Protein AF-A0A7C6BAM0-F1 (afdb_monomer_lite)

pLDDT: mean 90.22, std 11.02, range [41.0, 97.25]

Structure (mmCIF, N/CA/C/O backbone):
data_AF-A0A7C6BAM0-F1
#
_entry.id   AF-A0A7C6BAM0-F1
#
loop_
_atom_site.group_PDB
_atom_site.id
_atom_site.type_symbol
_atom_site.label_atom_id
_atom_site.label_alt_id
_atom_site.label_comp_id
_atom_site.label_asym_id
_atom_site.label_entity_id
_atom_site.label_seq_id
_atom_site.pdbx_PDB_ins_code
_atom_site.Cartn_x
_atom_site.Cartn_y
_atom_site.Cartn_z
_atom_site.occupancy
_atom_site.B_iso_or_equiv
_atom_site.auth_seq_id
_atom_site.auth_comp_id
_atom_site.auth_asym_id
_atom_site.auth_atom_id
_atom_site.pdbx_PDB_model_num
ATOM 1 N N . GLN A 1 1 ? 17.805 3.963 -7.885 1.00 58.12 1 GLN A N 1
ATOM 2 C CA . GLN A 1 1 ? 18.622 2.781 -7.546 1.00 58.12 1 GLN A CA 1
ATOM 3 C C . GLN A 1 1 ? 18.102 2.091 -6.292 1.00 58.12 1 GLN A C 1
ATOM 5 O O . GLN A 1 1 ? 17.740 0.928 -6.384 1.00 58.12 1 GLN A O 1
ATOM 10 N N . THR A 1 2 ? 17.894 2.832 -5.201 1.00 85.62 2 THR A N 1
ATOM 11 C CA . THR A 1 2 ? 17.474 2.298 -3.891 1.00 85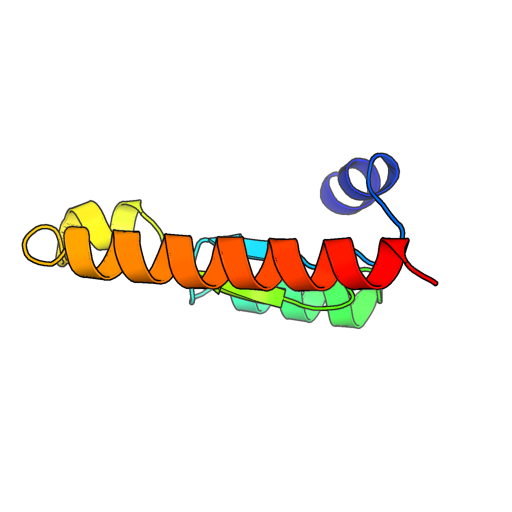.62 2 THR A CA 1
ATOM 12 C C . THR A 1 2 ? 16.282 1.331 -3.897 1.00 85.62 2 THR A C 1
ATOM 14 O O . THR A 1 2 ? 16.358 0.291 -3.256 1.00 85.62 2 THR A O 1
ATOM 17 N N . LEU A 1 3 ? 15.194 1.605 -4.631 1.00 85.69 3 LEU A N 1
ATOM 18 C CA . LEU A 1 3 ? 14.009 0.731 -4.587 1.00 85.69 3 LEU A CA 1
ATOM 19 C C . LEU A 1 3 ? 14.233 -0.635 -5.263 1.00 85.69 3 LEU A C 1
ATOM 21 O O . LEU A 1 3 ? 13.748 -1.640 -4.760 1.00 85.69 3 LEU A O 1
ATOM 25 N N . LEU A 1 4 ? 14.990 -0.698 -6.365 1.00 87.94 4 LEU A N 1
ATOM 26 C CA . LEU A 1 4 ? 15.329 -1.982 -7.003 1.00 87.94 4 LEU A CA 1
ATOM 27 C C . LEU A 1 4 ? 16.301 -2.791 -6.139 1.00 87.94 4 LEU A C 1
ATOM 29 O O . LEU A 1 4 ? 16.137 -3.998 -5.999 1.00 87.94 4 LEU A O 1
ATOM 33 N N . GLU A 1 5 ? 17.275 -2.120 -5.523 1.00 90.12 5 GLU A N 1
ATOM 34 C CA . GLU A 1 5 ? 18.209 -2.746 -4.582 1.00 90.12 5 GLU A CA 1
ATOM 35 C C . GLU A 1 5 ? 17.460 -3.343 -3.388 1.00 90.12 5 GLU A C 1
ATOM 37 O O . GLU A 1 5 ? 17.690 -4.493 -3.027 1.00 90.12 5 GLU A O 1
ATOM 42 N N . GLN A 1 6 ? 16.490 -2.618 -2.828 1.00 88.75 6 GLN A N 1
ATOM 43 C CA . GLN A 1 6 ? 15.645 -3.128 -1.746 1.00 88.75 6 GLN A CA 1
ATOM 44 C C . GLN A 1 6 ? 14.841 -4.365 -2.161 1.00 88.75 6 GLN A C 1
ATOM 46 O O . GLN A 1 6 ? 14.674 -5.278 -1.356 1.00 88.75 6 GLN A O 1
ATOM 51 N N . LEU A 1 7 ? 14.376 -4.426 -3.412 1.00 89.00 7 LEU A N 1
ATOM 52 C CA . LEU A 1 7 ? 13.627 -5.579 -3.915 1.00 89.00 7 LEU A CA 1
ATOM 53 C C . LEU A 1 7 ? 14.497 -6.821 -4.106 1.00 89.00 7 LEU A C 1
ATOM 55 O O . LEU A 1 7 ? 13.964 -7.926 -4.039 1.00 89.00 7 LEU A O 1
ATOM 59 N N . SER A 1 8 ? 15.814 -6.667 -4.273 1.00 87.69 8 SER A N 1
ATOM 60 C CA . SER A 1 8 ? 16.729 -7.811 -4.400 1.00 87.69 8 SER A CA 1
ATOM 61 C C . SER A 1 8 ? 16.743 -8.718 -3.162 1.00 87.69 8 SER A C 1
ATOM 63 O O . SER A 1 8 ? 16.997 -9.912 -3.282 1.00 87.69 8 SER A O 1
ATOM 65 N N . PHE A 1 9 ? 16.397 -8.182 -1.986 1.00 86.38 9 PHE A N 1
ATOM 66 C CA . PHE A 1 9 ? 16.281 -8.940 -0.735 1.00 86.38 9 PHE A CA 1
ATOM 67 C C . PHE A 1 9 ? 14.903 -9.591 -0.535 1.00 86.38 9 PHE A C 1
ATOM 69 O O . PHE A 1 9 ? 14.659 -10.222 0.493 1.00 86.38 9 PHE A O 1
ATOM 76 N N . THR A 1 10 ? 13.971 -9.396 -1.468 1.00 84.19 10 THR A N 1
ATOM 77 C CA . THR A 1 10 ? 12.575 -9.836 -1.343 1.00 84.19 10 THR A CA 1
ATOM 78 C C . THR A 1 10 ? 12.241 -10.959 -2.321 1.00 84.19 10 THR A C 1
ATOM 80 O O . THR A 1 10 ? 13.029 -11.291 -3.204 1.00 84.19 10 THR A O 1
ATOM 83 N N . ARG A 1 11 ? 11.049 -11.558 -2.177 1.00 83.75 11 ARG A N 1
ATOM 84 C CA . ARG A 1 11 ? 10.546 -12.528 -3.160 1.00 83.75 11 ARG A CA 1
ATOM 85 C C . ARG A 1 11 ? 10.378 -11.872 -4.541 1.00 83.75 11 ARG A C 1
ATOM 87 O O . ARG A 1 11 ? 10.034 -10.690 -4.586 1.00 83.75 11 ARG A O 1
ATOM 94 N N . PRO A 1 12 ? 10.524 -12.616 -5.652 1.00 86.00 12 PRO A N 1
ATOM 95 C CA . PRO A 1 12 ? 10.197 -12.110 -6.982 1.00 86.00 12 PRO A CA 1
ATOM 96 C C . PRO A 1 12 ? 8.764 -11.573 -7.044 1.00 86.00 12 PRO A C 1
ATOM 98 O O . PRO A 1 12 ? 7.846 -12.194 -6.509 1.00 86.00 12 PRO A O 1
ATOM 101 N N . LYS A 1 13 ? 8.588 -10.416 -7.695 1.00 88.62 13 LYS A N 1
ATOM 102 C CA . LYS A 1 13 ? 7.301 -9.720 -7.863 1.00 88.62 13 LYS A CA 1
ATOM 103 C C . LYS A 1 13 ? 6.471 -9.651 -6.567 1.00 88.62 13 LYS A C 1
ATOM 105 O O . LYS A 1 13 ? 5.374 -10.198 -6.505 1.00 88.62 13 LYS A O 1
ATOM 110 N N . PRO A 1 14 ? 6.938 -8.974 -5.504 1.00 92.00 14 PRO A N 1
ATOM 111 C CA . PRO A 1 14 ? 6.177 -8.915 -4.268 1.00 92.00 14 PRO A CA 1
ATOM 112 C C . PRO A 1 14 ? 4.883 -8.109 -4.444 1.00 92.00 14 PRO A C 1
ATOM 114 O O . PRO A 1 14 ? 4.796 -7.175 -5.246 1.00 92.00 14 PRO A O 1
ATOM 117 N N . THR A 1 15 ? 3.879 -8.441 -3.633 1.00 93.06 15 THR A N 1
ATOM 118 C CA . THR A 1 15 ? 2.765 -7.528 -3.363 1.00 93.06 15 THR A CA 1
ATOM 119 C C . THR A 1 15 ? 3.236 -6.463 -2.378 1.00 93.06 15 THR A C 1
ATOM 121 O O . THR A 1 15 ? 3.681 -6.788 -1.276 1.00 93.06 15 THR A O 1
ATOM 124 N N . VAL A 1 16 ? 3.132 -5.193 -2.766 1.00 93.94 16 VAL A N 1
ATOM 125 C CA . VAL A 1 16 ? 3.566 -4.046 -1.957 1.00 93.94 16 VAL A CA 1
ATOM 126 C C . VAL A 1 16 ? 2.372 -3.234 -1.468 1.00 93.94 16 VAL A C 1
ATOM 128 O O . VAL A 1 16 ? 1.311 -3.222 -2.092 1.00 93.94 16 VAL A O 1
ATOM 131 N N . ILE A 1 17 ? 2.543 -2.531 -0.349 1.00 9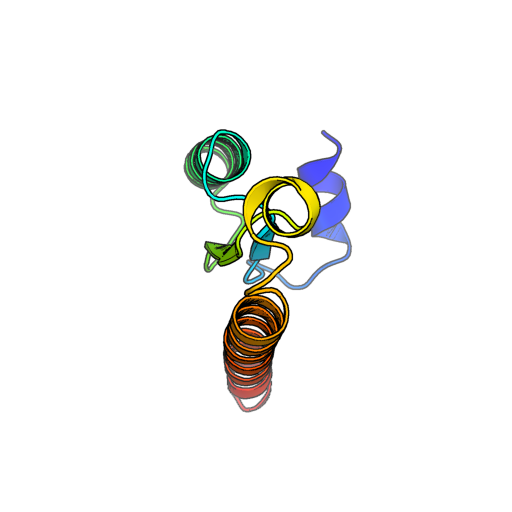5.75 17 ILE A N 1
ATOM 132 C CA . ILE A 1 17 ? 1.511 -1.662 0.226 1.00 95.75 17 ILE A CA 1
ATOM 133 C C . ILE A 1 17 ? 1.989 -0.209 0.160 1.00 95.75 17 ILE A C 1
ATOM 135 O O . ILE A 1 17 ? 2.967 0.167 0.804 1.00 95.75 17 ILE A O 1
ATOM 139 N N . SER A 1 18 ? 1.281 0.633 -0.592 1.00 96.75 18 SER A N 1
ATOM 140 C CA . SER A 1 18 ? 1.494 2.078 -0.621 1.00 96.75 18 SER A CA 1
ATOM 141 C C . SER A 1 18 ? 0.878 2.732 0.610 1.00 96.75 18 SER A C 1
ATOM 143 O O . SER A 1 18 ? -0.346 2.791 0.763 1.00 96.75 18 SER A O 1
ATOM 145 N N . VAL A 1 19 ? 1.733 3.301 1.458 1.00 95.88 19 VAL A N 1
ATOM 146 C CA . VAL A 1 19 ? 1.319 4.103 2.611 1.00 95.88 19 VAL A CA 1
ATOM 147 C C . VAL A 1 19 ? 1.019 5.532 2.159 1.00 95.88 19 VAL A C 1
ATOM 149 O O . VAL A 1 19 ? 1.834 6.446 2.253 1.00 95.88 19 VAL A O 1
ATOM 152 N N . GLY A 1 20 ? -0.182 5.724 1.625 1.00 93.50 20 GLY A N 1
ATOM 153 C CA . GLY A 1 20 ? -0.664 6.986 1.084 1.00 93.50 20 GLY A CA 1
ATOM 154 C C . GLY A 1 20 ? -1.303 6.824 -0.293 1.00 93.50 20 GLY A C 1
ATOM 155 O O . GLY A 1 20 ? -0.783 6.138 -1.171 1.00 93.50 20 GLY A O 1
ATOM 156 N N . GLN A 1 21 ? -2.423 7.521 -0.485 1.00 88.25 21 GLN A N 1
ATOM 157 C CA . GLN A 1 21 ? -3.261 7.449 -1.691 1.00 88.25 21 GLN A CA 1
ATOM 158 C C . GLN A 1 21 ? -2.930 8.518 -2.747 1.00 88.25 21 GLN A C 1
ATOM 160 O O . GLN A 1 21 ? -3.541 8.555 -3.806 1.00 88.25 21 GLN A O 1
ATOM 165 N N . GLY A 1 22 ? -1.993 9.421 -2.448 1.00 91.69 22 GLY A N 1
ATOM 166 C CA . GLY A 1 22 ? -1.646 10.543 -3.319 1.00 91.69 22 GLY A CA 1
ATOM 167 C C . GLY A 1 22 ? -0.420 10.262 -4.187 1.00 91.69 22 GLY A C 1
ATOM 168 O O . GLY A 1 22 ? -0.359 9.291 -4.935 1.00 91.69 22 GLY A O 1
ATOM 169 N N . LYS A 1 23 ? 0.589 11.130 -4.057 1.00 93.31 23 LYS A N 1
ATOM 170 C CA . LYS A 1 23 ? 1.827 11.084 -4.851 1.00 93.31 23 LYS A CA 1
ATOM 171 C C . LYS A 1 23 ? 2.569 9.744 -4.755 1.00 93.31 23 LYS A C 1
ATOM 173 O O . LYS A 1 23 ? 3.110 9.299 -5.757 1.00 93.31 23 LYS A O 1
ATOM 178 N N . ASN A 1 24 ? 2.548 9.092 -3.588 1.00 92.50 24 ASN A N 1
ATOM 179 C CA . ASN A 1 24 ? 3.241 7.816 -3.386 1.00 92.50 24 ASN A CA 1
ATOM 180 C C . ASN A 1 24 ? 2.682 6.697 -4.274 1.00 92.50 24 ASN A C 1
ATOM 182 O O . ASN A 1 24 ? 3.441 5.979 -4.913 1.00 92.50 24 ASN A O 1
ATOM 186 N N . LEU A 1 25 ? 1.352 6.596 -4.367 1.00 95.25 25 LEU A N 1
ATOM 187 C CA . LEU A 1 25 ? 0.702 5.608 -5.223 1.00 95.25 25 LEU A CA 1
ATOM 188 C C . LEU A 1 25 ? 1.045 5.842 -6.696 1.00 95.25 25 LEU A C 1
ATOM 190 O O . LEU A 1 25 ? 1.432 4.901 -7.381 1.00 95.25 25 LEU A O 1
ATOM 194 N N . LYS A 1 26 ? 0.956 7.097 -7.158 1.00 96.06 26 LYS A N 1
ATOM 195 C CA . LYS A 1 26 ? 1.304 7.457 -8.541 1.00 96.06 26 LYS A CA 1
ATOM 196 C C . LYS A 1 26 ? 2.746 7.076 -8.870 1.00 96.06 26 LYS A C 1
ATOM 198 O O . LYS A 1 26 ? 2.978 6.399 -9.864 1.00 96.06 26 LYS A O 1
ATOM 203 N N . TYR A 1 27 ? 3.682 7.420 -7.986 1.00 95.19 27 TYR A N 1
ATOM 204 C CA . TYR A 1 27 ? 5.088 7.068 -8.154 1.00 95.19 27 TYR A CA 1
ATOM 205 C C . TYR A 1 27 ? 5.297 5.551 -8.252 1.00 95.19 27 TYR A C 1
ATOM 207 O O . TYR A 1 27 ? 5.963 5.087 -9.171 1.00 95.19 27 TYR A O 1
ATOM 215 N N . LEU A 1 28 ? 4.702 4.764 -7.346 1.00 95.00 28 LEU A N 1
ATOM 216 C CA . LEU A 1 28 ? 4.835 3.303 -7.364 1.00 95.00 28 LEU A CA 1
ATOM 217 C C . LEU A 1 28 ? 4.205 2.672 -8.612 1.00 95.00 28 LEU A C 1
ATOM 219 O O . LEU A 1 28 ? 4.751 1.709 -9.142 1.00 95.00 28 LEU A O 1
ATOM 223 N N . GLN A 1 29 ? 3.090 3.217 -9.104 1.00 95.44 29 GLN A N 1
ATOM 224 C CA . GLN A 1 29 ? 2.464 2.771 -10.350 1.00 95.44 29 GLN A CA 1
ATOM 225 C C . GLN A 1 29 ? 3.351 3.054 -11.566 1.00 95.44 29 GLN A C 1
ATOM 227 O O . GLN A 1 29 ? 3.564 2.162 -12.384 1.00 95.44 29 GLN A O 1
ATOM 232 N N . GLU A 1 30 ? 3.897 4.266 -11.682 1.00 96.19 30 GLU A N 1
ATOM 233 C CA . GLU A 1 30 ? 4.815 4.635 -12.766 1.00 96.19 30 GLU A CA 1
ATOM 234 C C . GLU A 1 30 ? 6.111 3.820 -12.709 1.00 96.19 30 GLU A C 1
ATOM 236 O O . GLU A 1 30 ? 6.591 3.333 -13.734 1.00 96.19 30 GLU A O 1
ATOM 241 N N . PHE A 1 31 ? 6.642 3.609 -11.504 1.00 94.88 31 PHE A N 1
ATOM 242 C CA . PHE A 1 31 ? 7.808 2.769 -11.272 1.00 94.88 31 PHE A CA 1
ATOM 243 C C . PHE A 1 31 ? 7.546 1.321 -11.699 1.00 94.88 31 PHE A C 1
ATOM 245 O O . PHE A 1 31 ? 8.336 0.754 -12.454 1.00 94.88 31 PHE A O 1
ATOM 252 N N . ASN A 1 32 ? 6.409 0.743 -11.300 1.00 95.25 32 ASN A N 1
ATOM 253 C CA . ASN A 1 32 ? 6.054 -0.617 -11.693 1.00 95.25 32 ASN A CA 1
ATOM 254 C C . ASN A 1 32 ? 5.797 -0.739 -13.195 1.00 95.25 32 ASN A C 1
ATOM 256 O O . ASN A 1 32 ? 6.181 -1.726 -13.803 1.00 95.25 32 ASN A O 1
ATOM 260 N N . LYS A 1 33 ? 5.206 0.281 -13.825 1.00 95.88 33 LYS A N 1
ATOM 261 C CA . LYS A 1 33 ? 5.015 0.308 -15.281 1.00 95.88 33 LYS A CA 1
ATOM 262 C C . LYS A 1 33 ? 6.347 0.251 -16.035 1.00 95.88 33 LYS A C 1
ATOM 264 O O . LYS A 1 33 ? 6.404 -0.303 -17.126 1.00 95.88 33 LYS A O 1
ATOM 269 N N . LYS A 1 34 ? 7.406 0.834 -15.467 1.00 94.94 34 LYS A N 1
ATOM 270 C CA . LYS A 1 34 ? 8.746 0.847 -16.063 1.00 94.94 34 LYS A CA 1
ATOM 271 C C . LYS A 1 34 ? 9.541 -0.435 -15.798 1.00 94.94 34 LYS A C 1
ATOM 273 O O . LYS A 1 34 ? 10.346 -0.815 -16.641 1.00 94.94 34 LYS A O 1
ATOM 278 N N . HIS A 1 35 ? 9.360 -1.055 -14.634 1.00 92.81 35 HIS A N 1
ATOM 279 C CA . HIS A 1 35 ? 10.234 -2.130 -14.152 1.00 92.81 35 HIS A CA 1
ATOM 280 C C . HIS A 1 35 ? 9.553 -3.498 -13.993 1.00 92.81 35 HIS A C 1
ATOM 282 O O . HIS A 1 35 ? 10.264 -4.476 -13.793 1.00 92.81 35 HIS A O 1
ATOM 288 N N . ASP A 1 36 ? 8.219 -3.571 -14.064 1.00 93.50 36 ASP A N 1
ATOM 289 C CA . ASP A 1 36 ? 7.398 -4.783 -13.885 1.00 93.50 36 ASP A CA 1
ATOM 290 C C . ASP A 1 36 ? 7.832 -5.636 -12.675 1.00 93.50 36 ASP A C 1
ATOM 292 O O . ASP A 1 36 ? 8.021 -6.852 -12.738 1.00 93.50 36 ASP A O 1
ATOM 296 N N . CYS A 1 37 ? 8.058 -4.957 -11.551 1.00 92.56 37 CYS A N 1
ATOM 297 C CA . CYS A 1 37 ? 8.719 -5.523 -10.383 1.00 92.56 37 CYS A CA 1
ATOM 298 C C . CYS 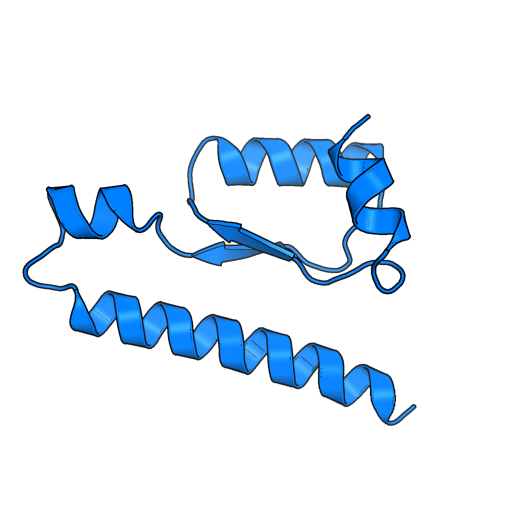A 1 37 ? 7.770 -5.853 -9.229 1.00 92.56 37 CYS A C 1
ATOM 300 O O . CYS A 1 37 ? 8.214 -6.465 -8.268 1.00 92.56 37 CYS A O 1
ATOM 302 N N . PHE A 1 38 ? 6.496 -5.466 -9.286 1.00 93.88 38 PHE A N 1
ATOM 303 C CA . PHE A 1 38 ? 5.471 -5.765 -8.284 1.00 93.88 38 PHE A CA 1
ATOM 304 C C . PHE A 1 38 ? 4.332 -6.552 -8.921 1.00 93.88 38 PHE A C 1
ATOM 306 O O . PHE A 1 38 ? 3.854 -6.191 -9.997 1.00 93.88 38 PHE A O 1
ATOM 313 N N . GLU A 1 39 ? 3.835 -7.568 -8.219 1.00 93.62 39 GLU A N 1
ATOM 314 C CA . GLU A 1 39 ? 2.621 -8.281 -8.631 1.00 93.62 39 GLU A CA 1
ATOM 315 C C . GLU A 1 39 ? 1.383 -7.404 -8.407 1.00 93.62 39 GLU A C 1
ATOM 317 O O . GLU A 1 39 ? 0.509 -7.297 -9.266 1.00 93.62 39 GLU A O 1
ATOM 322 N N . ARG A 1 40 ? 1.302 -6.757 -7.236 1.00 93.44 40 ARG A N 1
ATOM 323 C CA . ARG A 1 40 ? 0.160 -5.929 -6.826 1.00 93.44 40 ARG A CA 1
ATOM 324 C C . ARG A 1 40 ? 0.614 -4.766 -5.958 1.00 93.44 40 ARG A C 1
ATOM 326 O O . ARG A 1 40 ? 1.596 -4.868 -5.224 1.00 93.44 40 ARG A O 1
ATOM 333 N N . ILE A 1 41 ? -0.147 -3.676 -6.018 1.00 95.38 41 ILE A N 1
ATOM 334 C CA . ILE A 1 41 ? 0.032 -2.494 -5.173 1.00 95.38 41 ILE A CA 1
ATOM 335 C C . ILE A 1 41 ? -1.274 -2.270 -4.406 1.00 95.38 41 ILE A C 1
ATOM 337 O O . ILE A 1 41 ? -2.250 -1.769 -4.961 1.00 95.38 41 ILE A O 1
ATOM 341 N N . GLU A 1 42 ? -1.297 -2.642 -3.130 1.00 95.69 42 GLU A N 1
ATOM 342 C CA . GLU A 1 42 ? -2.396 -2.322 -2.214 1.00 95.69 42 GLU A CA 1
ATOM 343 C C . GLU A 1 42 ? -2.179 -0.935 -1.599 1.00 95.69 42 GLU A C 1
ATOM 345 O O . GLU A 1 42 ? -1.056 -0.433 -1.562 1.00 95.69 42 GLU A O 1
ATOM 350 N N . VAL A 1 43 ? -3.236 -0.275 -1.118 1.00 95.81 43 VAL A N 1
ATOM 351 C CA . VAL A 1 43 ? -3.134 1.127 -0.681 1.00 95.81 43 VAL A CA 1
ATOM 352 C C . VAL A 1 43 ? -3.816 1.368 0.651 1.00 95.81 43 VAL A C 1
ATOM 354 O O . VAL A 1 43 ? -5.011 1.127 0.808 1.00 95.81 43 VAL A O 1
ATOM 357 N N . VAL A 1 44 ? -3.074 1.965 1.581 1.00 96.00 44 VAL A N 1
ATOM 358 C CA . VAL A 1 44 ? -3.579 2.388 2.890 1.00 96.00 44 VAL A CA 1
ATOM 359 C C . VAL A 1 44 ? -3.483 3.913 3.050 1.00 96.00 44 VAL A C 1
ATOM 361 O O . VAL A 1 44 ? -2.587 4.544 2.483 1.00 96.00 44 VAL A O 1
ATOM 364 N N . PRO A 1 45 ? -4.390 4.563 3.802 1.00 94.81 45 PRO A N 1
ATOM 365 C CA . PRO A 1 45 ? -4.290 5.995 4.098 1.00 94.81 45 PRO A CA 1
ATOM 366 C C . PRO A 1 45 ? -3.033 6.312 4.907 1.00 94.81 45 PRO A C 1
ATOM 368 O O . PRO A 1 45 ? -2.743 5.614 5.866 1.00 94.81 45 PRO A O 1
ATOM 371 N N . HIS A 1 46 ? -2.298 7.377 4.590 1.00 95.50 46 HIS A N 1
ATOM 372 C CA . HIS A 1 46 ? -1.047 7.684 5.295 1.00 95.50 46 HIS A CA 1
ATOM 373 C C . HIS A 1 46 ? -1.293 7.980 6.799 1.00 95.50 46 HIS A C 1
ATOM 375 O O . HIS A 1 46 ? -2.126 8.843 7.095 1.00 95.50 46 HIS A O 1
ATOM 381 N N . PRO A 1 47 ? -0.538 7.394 7.758 1.00 94.56 47 PRO A N 1
ATOM 382 C CA . PRO A 1 47 ? -0.789 7.553 9.196 1.00 94.56 47 PRO A CA 1
ATOM 383 C C . PRO A 1 47 ? -0.767 9.010 9.652 1.00 94.56 47 PRO A C 1
ATOM 385 O O . PRO A 1 47 ? -1.667 9.447 10.359 1.00 94.56 47 PRO A O 1
ATOM 388 N N . ARG A 1 48 ? 0.196 9.810 9.164 1.00 94.81 48 ARG A N 1
ATOM 389 C CA . ARG A 1 48 ? 0.216 11.272 9.379 1.00 94.81 48 ARG A CA 1
ATOM 390 C C . ARG A 1 48 ? -1.120 11.937 9.036 1.00 94.81 48 ARG A C 1
ATOM 392 O O . ARG A 1 48 ? -1.599 12.739 9.824 1.00 94.81 48 ARG A O 1
ATOM 399 N N . TRP A 1 49 ? -1.724 11.613 7.891 1.00 95.31 49 TRP A N 1
ATOM 400 C CA . TRP A 1 49 ? -3.004 12.203 7.495 1.00 95.31 49 TRP A CA 1
ATOM 401 C C . TRP A 1 49 ? -4.133 11.756 8.429 1.00 95.31 49 TRP A C 1
ATOM 403 O O . TRP A 1 49 ? -4.922 12.591 8.868 1.00 95.31 49 TRP A O 1
ATOM 413 N N . VAL A 1 50 ? -4.162 10.473 8.806 1.00 95.69 50 VAL A N 1
ATOM 414 C CA . VAL A 1 50 ? -5.142 9.955 9.773 1.00 95.69 50 VAL A CA 1
ATOM 415 C C . VAL A 1 50 ? -5.014 10.690 11.109 1.00 95.69 50 VAL A C 1
ATOM 417 O O . VAL A 1 50 ? -5.988 11.236 11.615 1.00 95.69 50 VAL A O 1
ATOM 420 N N . MET A 1 51 ? -3.801 10.789 11.648 1.00 95.94 51 MET A N 1
ATOM 421 C CA . MET A 1 51 ? -3.548 11.396 12.957 1.00 95.94 51 MET A CA 1
ATOM 422 C C . MET A 1 51 ? -3.762 12.914 12.990 1.00 95.94 51 MET A C 1
ATOM 424 O O . MET A 1 51 ? -4.081 13.455 14.055 1.00 95.94 51 MET A O 1
ATOM 428 N N . GLN A 1 52 ? -3.589 13.595 11.854 1.00 96.69 52 GLN A N 1
ATOM 429 C CA . GLN A 1 52 ? -3.784 15.041 11.731 1.00 96.69 52 GLN A CA 1
ATOM 430 C C . GLN A 1 52 ? -5.242 15.425 11.473 1.00 96.69 52 GLN A C 1
ATOM 432 O O . GLN A 1 52 ? -5.738 16.344 12.115 1.00 96.69 52 GLN A O 1
ATOM 437 N N . TYR A 1 53 ? -5.937 14.726 10.570 1.00 95.81 53 TYR A N 1
ATOM 438 C CA . TYR A 1 53 ? -7.257 15.157 10.084 1.00 95.81 53 TYR A CA 1
ATOM 439 C C . TYR A 1 53 ? -8.403 14.226 10.483 1.00 95.81 53 TYR A C 1
ATOM 441 O O . TYR A 1 53 ? -9.562 14.627 10.447 1.00 95.81 53 TYR A O 1
ATOM 449 N N . ARG A 1 54 ? -8.107 12.977 10.849 1.00 95.50 54 ARG A N 1
ATOM 450 C CA . ARG A 1 54 ? -9.105 11.925 11.098 1.00 95.50 54 ARG A CA 1
ATOM 451 C C . ARG A 1 54 ? -8.911 11.218 12.437 1.00 95.50 54 ARG A C 1
ATOM 453 O O . ARG A 1 54 ? -9.351 10.088 12.610 1.00 95.50 54 ARG A O 1
ATOM 460 N N . ARG A 1 55 ? -8.289 11.891 13.410 1.00 95.81 55 ARG A N 1
ATOM 461 C CA . ARG A 1 55 ? -7.939 11.303 14.715 1.00 95.81 55 ARG A CA 1
ATOM 462 C C . ARG A 1 55 ? -9.138 10.688 15.444 1.00 95.81 55 ARG A C 1
ATOM 464 O O . ARG A 1 55 ? -8.983 9.648 16.069 1.00 95.81 55 ARG A O 1
ATOM 471 N N . LYS A 1 56 ? -10.319 11.314 15.360 1.00 96.94 56 LYS A N 1
ATOM 472 C CA . LYS A 1 56 ? -11.558 10.805 15.982 1.00 96.94 56 LYS A CA 1
ATOM 473 C C . LYS A 1 56 ? -12.036 9.480 15.376 1.00 96.94 56 LYS A C 1
ATOM 475 O O . LYS A 1 56 ? -12.749 8.742 16.033 1.00 96.94 56 LYS A O 1
ATOM 480 N N . GLU A 1 57 ? -11.643 9.192 14.139 1.00 96.31 57 GLU A N 1
ATOM 481 C CA . GLU A 1 57 ? -11.978 7.969 13.407 1.00 96.31 57 GLU A CA 1
ATOM 482 C C . GLU A 1 57 ? -10.792 6.977 13.390 1.00 96.31 57 GLU A C 1
ATOM 484 O O . GLU A 1 57 ? -10.766 6.088 12.543 1.00 96.31 57 GLU A O 1
ATOM 489 N N . LYS A 1 58 ? -9.766 7.130 14.246 1.00 94.75 58 LYS A N 1
ATOM 490 C CA . LYS A 1 58 ? -8.507 6.359 14.141 1.00 94.75 58 LYS A CA 1
ATOM 491 C C . LYS A 1 58 ? -8.734 4.836 14.153 1.00 94.75 58 LYS A C 1
ATOM 493 O O . LYS A 1 58 ? -8.106 4.153 13.353 1.00 94.75 58 LYS A O 1
ATOM 498 N N . GLU A 1 59 ? -9.657 4.321 14.966 1.00 96.88 59 GLU A N 1
ATOM 499 C CA . GLU A 1 59 ? -10.002 2.896 15.073 1.00 96.88 59 GLU A CA 1
ATOM 500 C C . GLU A 1 59 ? -10.455 2.335 13.723 1.00 96.88 59 GLU A C 1
ATOM 502 O O . GLU A 1 59 ? -9.887 1.363 13.240 1.00 96.88 59 GLU A O 1
ATOM 507 N N . LYS A 1 60 ? -11.349 3.043 13.027 1.00 96.81 60 LYS A N 1
ATOM 508 C CA . LYS A 1 60 ? -11.790 2.685 11.669 1.00 96.81 60 LYS A CA 1
ATOM 509 C C . LYS A 1 60 ? -10.622 2.579 10.683 1.00 96.81 60 LYS A C 1
ATOM 511 O O . LYS A 1 60 ? -10.648 1.759 9.766 1.00 96.81 60 LYS A O 1
ATOM 516 N N . TYR A 1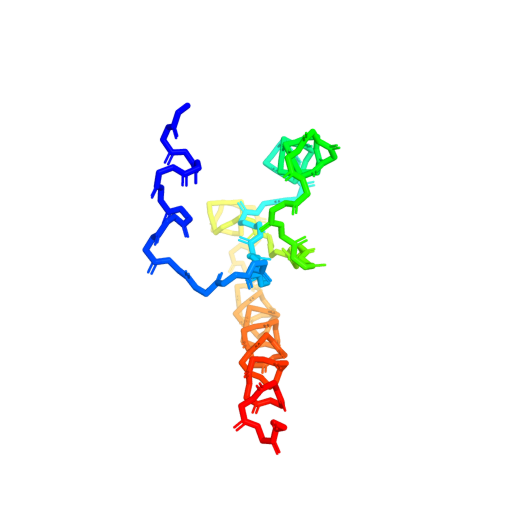 61 ? -9.599 3.422 10.826 1.00 96.06 61 TYR A N 1
ATOM 517 C CA . TYR A 1 61 ? -8.408 3.330 9.980 1.00 96.06 61 TYR A CA 1
ATOM 518 C C . TYR A 1 61 ? -7.482 2.192 10.408 1.00 96.06 61 TYR A C 1
ATOM 520 O O . TYR A 1 61 ? -6.889 1.574 9.530 1.00 96.06 61 TYR A O 1
ATOM 528 N N . ILE A 1 62 ? -7.381 1.878 11.701 1.00 96.50 62 ILE A N 1
ATOM 529 C CA . ILE A 1 62 ? -6.662 0.691 12.186 1.00 96.50 62 ILE A CA 1
ATOM 530 C C . ILE A 1 62 ? -7.296 -0.574 11.601 1.00 96.50 62 ILE A C 1
ATOM 532 O O . ILE A 1 62 ? -6.579 -1.386 11.020 1.00 96.50 62 ILE A O 1
ATOM 536 N N . ASP A 1 63 ? -8.623 -0.692 11.643 1.00 97.25 63 ASP A N 1
ATOM 537 C CA . ASP A 1 63 ? -9.344 -1.834 11.070 1.00 97.25 63 ASP A CA 1
ATOM 538 C C . ASP A 1 63 ? -9.062 -1.976 9.571 1.00 97.25 63 ASP A C 1
ATOM 540 O O . ASP A 1 63 ? -8.718 -3.055 9.093 1.00 97.25 63 ASP A O 1
ATOM 544 N N . LYS A 1 64 ? -9.086 -0.859 8.832 1.00 95.56 64 LYS A N 1
ATOM 545 C CA . LYS A 1 64 ? -8.739 -0.840 7.404 1.00 95.56 64 LYS A CA 1
ATOM 546 C C . LYS A 1 64 ? -7.293 -1.273 7.132 1.00 95.56 64 LYS A C 1
ATOM 548 O O . LYS A 1 64 ? -7.016 -1.918 6.121 1.00 95.56 64 LYS A O 1
ATOM 553 N N . TYR A 1 65 ? -6.356 -0.902 8.003 1.00 96.56 65 TYR A N 1
ATOM 554 C CA . TYR A 1 65 ? -4.970 -1.362 7.912 1.00 96.56 65 TYR A CA 1
ATOM 555 C C . TYR A 1 65 ? -4.876 -2.870 8.136 1.00 96.56 65 TYR A C 1
ATOM 557 O O . TYR A 1 65 ? -4.231 -3.561 7.349 1.00 96.56 65 TYR A O 1
ATOM 565 N N . LEU A 1 66 ? -5.533 -3.380 9.179 1.00 96.69 66 LEU A N 1
ATOM 566 C CA . LEU A 1 66 ? -5.552 -4.805 9.499 1.00 96.69 66 LEU A CA 1
ATOM 567 C C . LEU A 1 66 ? -6.174 -5.625 8.368 1.00 96.69 66 LEU A C 1
ATOM 569 O O . LEU A 1 66 ? -5.602 -6.640 7.982 1.00 96.69 66 LEU A O 1
ATOM 573 N N . GLU A 1 67 ? -7.282 -5.162 7.791 1.00 96.62 67 GLU A N 1
ATOM 574 C CA . GLU A 1 67 ? -7.934 -5.797 6.644 1.00 96.62 67 GLU A CA 1
ATOM 575 C C . GLU A 1 67 ? -6.954 -5.984 5.478 1.00 96.62 67 GLU A C 1
ATOM 577 O O . GLU A 1 67 ? -6.779 -7.097 4.975 1.00 96.62 67 GLU A O 1
ATOM 582 N N . ILE A 1 68 ? -6.254 -4.915 5.085 1.00 95.88 68 ILE A N 1
ATOM 583 C CA . ILE A 1 68 ? -5.309 -4.951 3.964 1.00 95.88 68 ILE A CA 1
ATOM 584 C C . ILE A 1 68 ? -4.089 -5.816 4.295 1.00 95.88 68 ILE A C 1
ATOM 586 O O . ILE A 1 68 ? -3.664 -6.619 3.466 1.00 95.88 68 ILE A O 1
ATOM 590 N N . LEU A 1 69 ? -3.538 -5.709 5.506 1.00 95.06 69 LEU A N 1
ATOM 591 C CA . LEU A 1 69 ? -2.395 -6.524 5.924 1.00 95.06 69 LEU A CA 1
ATOM 592 C C . LEU A 1 69 ? -2.743 -8.017 5.951 1.00 95.06 69 LEU A C 1
ATOM 594 O O . LEU A 1 69 ? -1.969 -8.841 5.462 1.00 95.06 69 LEU A O 1
ATOM 598 N N . LEU A 1 70 ? -3.921 -8.374 6.468 1.00 95.75 70 LEU A N 1
ATOM 599 C CA . LEU A 1 70 ? -4.411 -9.751 6.476 1.00 95.75 70 LEU A CA 1
ATOM 600 C C . LEU A 1 70 ? -4.687 -10.261 5.060 1.00 95.75 70 LEU A C 1
ATOM 602 O O . LEU A 1 70 ? -4.350 -11.406 4.756 1.00 95.75 70 LEU A O 1
ATOM 606 N N . LYS A 1 71 ? -5.246 -9.423 4.180 1.00 93.50 71 LYS A N 1
ATOM 607 C CA . LYS A 1 71 ? -5.437 -9.739 2.759 1.00 93.50 71 LYS A CA 1
ATOM 608 C C . LYS A 1 71 ? -4.103 -10.064 2.082 1.00 93.50 71 LYS A C 1
ATOM 610 O O . LYS A 1 71 ? -3.978 -11.125 1.476 1.00 93.50 71 LYS A O 1
ATOM 615 N N . VAL A 1 72 ? -3.094 -9.203 2.230 1.00 92.56 72 VAL A N 1
ATOM 616 C CA . VAL A 1 72 ? -1.761 -9.414 1.636 1.00 92.56 72 VAL A CA 1
ATOM 617 C C . VAL A 1 72 ? -1.079 -10.651 2.220 1.00 92.56 72 VAL A C 1
ATOM 619 O O . VAL A 1 72 ? -0.502 -11.442 1.476 1.00 92.56 72 VAL A O 1
ATOM 622 N N . LYS A 1 73 ? -1.200 -10.878 3.534 1.00 91.06 73 LYS A N 1
ATOM 623 C CA . LYS A 1 73 ? -0.682 -12.089 4.183 1.00 91.06 73 LYS A CA 1
ATOM 624 C C . LYS A 1 73 ? -1.302 -13.359 3.592 1.00 91.06 73 LYS A C 1
ATOM 62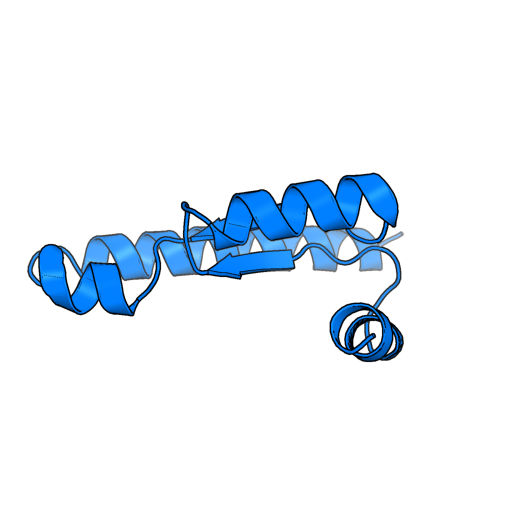6 O O . LYS A 1 73 ? -0.576 -14.304 3.309 1.00 91.06 73 LYS A O 1
ATOM 631 N N . LYS A 1 74 ? -2.621 -13.379 3.363 1.00 89.88 74 LYS A N 1
ATOM 632 C CA . LYS A 1 74 ? -3.305 -14.518 2.725 1.00 89.88 74 LYS A CA 1
ATOM 633 C C . LYS A 1 74 ? -2.808 -14.766 1.301 1.00 89.88 74 LYS A C 1
ATOM 635 O O . LYS A 1 74 ? -2.526 -15.910 0.973 1.00 89.88 74 LYS A O 1
ATOM 640 N N . ILE A 1 75 ? -2.661 -13.712 0.492 1.00 85.62 75 ILE A N 1
ATOM 641 C CA . ILE A 1 75 ? -2.143 -13.812 -0.885 1.00 85.62 75 ILE A CA 1
ATOM 642 C C . ILE A 1 75 ? -0.747 -14.447 -0.887 1.00 85.62 75 ILE A C 1
ATOM 644 O O . ILE A 1 75 ? -0.503 -15.396 -1.624 1.00 85.62 75 ILE A O 1
ATOM 648 N N . ASN A 1 76 ? 0.145 -13.973 -0.015 1.00 80.44 76 ASN A N 1
ATOM 649 C CA . ASN A 1 76 ? 1.509 -14.496 0.071 1.00 80.44 76 ASN A CA 1
ATOM 650 C C . ASN A 1 76 ? 1.558 -15.954 0.565 1.00 80.44 76 ASN A C 1
ATOM 652 O O . ASN A 1 76 ? 2.416 -16.716 0.128 1.00 80.44 76 ASN A O 1
ATOM 656 N N . ASN A 1 77 ? 0.642 -16.354 1.452 1.00 76.38 77 ASN A N 1
ATOM 657 C CA . ASN A 1 77 ? 0.565 -17.731 1.939 1.00 76.38 77 ASN A CA 1
ATOM 658 C C . ASN A 1 77 ? 0.016 -18.703 0.884 1.00 76.38 77 ASN A C 1
ATOM 660 O O . ASN A 1 77 ? 0.451 -19.847 0.851 1.00 76.38 77 ASN A O 1
ATOM 664 N N . LEU A 1 78 ? -0.905 -18.260 0.020 1.00 66.06 78 LEU A N 1
ATOM 665 C CA . LEU A 1 78 ? -1.455 -19.093 -1.057 1.00 66.06 78 LEU A CA 1
ATOM 666 C C . LEU A 1 78 ? -0.385 -19.459 -2.099 1.00 66.06 78 LEU A C 1
ATOM 668 O O . LEU A 1 78 ? -0.371 -20.575 -2.599 1.00 66.06 78 LEU A O 1
ATOM 672 N N . SER A 1 79 ? 0.555 -18.545 -2.362 1.00 57.69 79 SER A N 1
ATOM 673 C CA . SER A 1 79 ? 1.697 -18.785 -3.255 1.00 57.69 79 SER A CA 1
ATOM 674 C C . SER A 1 79 ? 2.800 -19.685 -2.674 1.00 57.69 79 SER A C 1
ATOM 676 O O . SER A 1 79 ? 3.798 -19.906 -3.344 1.00 57.69 79 SER A O 1
ATOM 678 N N . LEU A 1 80 ? 2.672 -20.145 -1.421 1.00 56.69 80 LEU A N 1
ATOM 679 C CA . LEU A 1 80 ? 3.618 -21.068 -0.765 1.00 56.69 80 LEU A CA 1
ATOM 680 C C . LEU A 1 80 ? 3.101 -22.518 -0.723 1.00 56.69 80 LEU A C 1
ATOM 682 O O . LEU A 1 80 ? 3.798 -23.397 -0.224 1.00 56.69 80 LEU A O 1
ATOM 686 N N . THR A 1 81 ? 1.873 -22.754 -1.191 1.00 48.16 81 THR A N 1
ATOM 687 C CA . THR A 1 81 ? 1.224 -24.077 -1.243 1.00 48.16 81 THR A CA 1
ATOM 688 C C . THR A 1 81 ? 1.184 -24.693 -2.646 1.00 48.16 81 THR A C 1
ATOM 690 O O . THR A 1 81 ? 0.655 -25.791 -2.795 1.00 48.16 81 THR A O 1
ATOM 693 N N . GLU A 1 82 ? 1.754 -24.013 -3.642 1.00 41.00 82 GLU A N 1
ATOM 694 C CA . GLU A 1 82 ? 2.019 -24.518 -5.000 1.00 41.00 82 GLU A CA 1
ATOM 695 C C . GLU A 1 82 ? 3.531 -24.679 -5.200 1.00 41.00 82 GLU A C 1
ATOM 697 O O . GLU A 1 82 ? 3.930 -25.657 -5.869 1.00 41.00 82 GLU A O 1
#

Radius of gyration: 14.4 Å; chains: 1; bounding b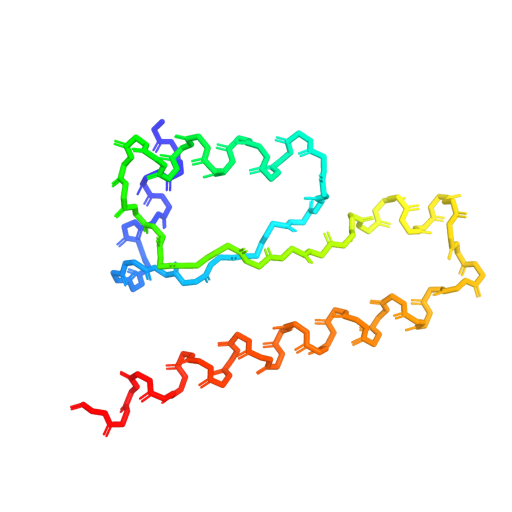ox: 31×40×32 Å

Secondary structure (DSSP, 8-state):
-HHHHHHHTS-SS-EEEEE-SSHHHHHHHHHHHHH---SEEEEE--HHHHHHH-GGGHHHHHHHHHHHHHHHHHHHHHTT--

Sequence (82 aa):
QTLLEQLSFTRPKPTVISVGQGKNLKYLQEFNKKHDCFERIEVVPHPRWVMQYRRKEKEKYIDKYLEILLKVKKINNLSLTE

Foldseek 3Di:
DVVVVVLVVDDFQAEEEQQDDPPSVVVVVVVCVVVVGHPHYHYAHHVVCCVPPVVVCVVVSVVVVVVVVVVSVVVVVVVVVD